Protein AF-A0A0F9IM91-F1 (afdb_monomer_lite)

Sequence (82 aa):
DNTVECSFSAPVKRERLLALPAVRDVRSEDGSYLLFTNDVSATVAGLLGFTDDSGQRAQSLQVRTATLEDVFISLTGRRLRD

Structure (mmCIF, N/CA/C/O backbone):
data_AF-A0A0F9IM91-F1
#
_entry.id   AF-A0A0F9IM91-F1
#
loop_
_atom_site.group_PDB
_atom_site.id
_atom_site.type_symbol
_atom_site.label_atom_id
_atom_site.label_alt_id
_atom_site.label_comp_id
_atom_site.label_asym_id
_atom_site.label_entity_id
_atom_site.label_seq_id
_atom_site.pdbx_PDB_ins_cod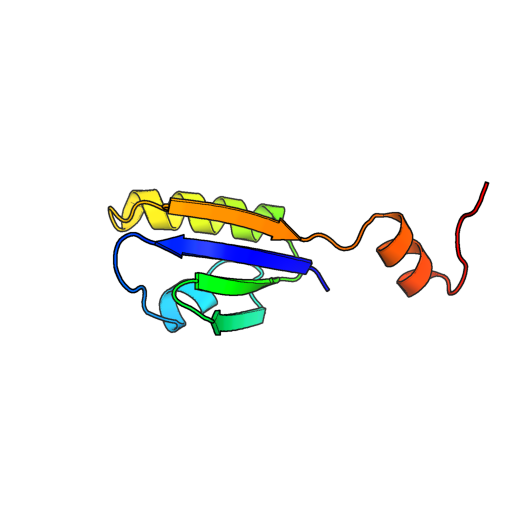e
_atom_site.Cartn_x
_atom_site.Cartn_y
_atom_site.Cartn_z
_atom_site.occupancy
_atom_site.B_iso_or_equiv
_atom_site.auth_seq_id
_atom_site.auth_comp_id
_atom_site.auth_asym_id
_atom_site.auth_atom_id
_atom_site.pdbx_PDB_model_num
ATOM 1 N N . ASP A 1 1 ? 12.209 1.290 -8.256 1.00 69.81 1 ASP A N 1
ATOM 2 C CA . ASP A 1 1 ? 11.192 0.527 -7.506 1.00 69.81 1 ASP A CA 1
ATOM 3 C C . ASP A 1 1 ? 10.113 1.516 -7.094 1.00 69.81 1 ASP A C 1
ATOM 5 O O . ASP A 1 1 ? 10.478 2.612 -6.684 1.00 69.81 1 ASP A O 1
ATOM 9 N N . ASN A 1 2 ? 8.834 1.212 -7.320 1.00 85.00 2 ASN A N 1
ATOM 10 C CA . ASN A 1 2 ? 7.749 2.144 -7.011 1.00 85.00 2 ASN A CA 1
ATOM 11 C C . ASN A 1 2 ? 7.249 1.895 -5.589 1.00 85.00 2 ASN A C 1
ATOM 13 O O . ASN A 1 2 ? 6.994 0.747 -5.213 1.00 85.00 2 ASN A O 1
ATOM 17 N N . THR A 1 3 ? 7.062 2.965 -4.826 1.00 90.06 3 THR A N 1
ATOM 18 C CA . THR A 1 3 ? 6.603 2.886 -3.439 1.00 90.06 3 THR A CA 1
ATOM 19 C C . THR A 1 3 ? 5.413 3.811 -3.230 1.00 90.06 3 THR A C 1
ATOM 21 O O . THR A 1 3 ? 5.425 4.963 -3.658 1.00 90.06 3 THR A O 1
ATOM 24 N N . VAL A 1 4 ? 4.381 3.318 -2.556 1.00 89.50 4 VAL A N 1
ATOM 25 C CA . VAL A 1 4 ? 3.247 4.121 -2.097 1.00 89.50 4 VAL A CA 1
ATOM 26 C C . VAL A 1 4 ? 3.296 4.167 -0.578 1.00 89.50 4 VAL A C 1
ATOM 28 O O . VAL A 1 4 ? 3.196 3.137 0.076 1.00 89.50 4 VAL A O 1
ATOM 31 N N . GLU A 1 5 ? 3.481 5.351 -0.018 1.00 91.75 5 GLU A N 1
ATOM 32 C CA . GLU A 1 5 ? 3.398 5.591 1.416 1.00 91.75 5 GLU A CA 1
ATOM 33 C C . GLU A 1 5 ? 1.968 5.995 1.775 1.00 91.75 5 GLU A C 1
ATOM 35 O O . GLU A 1 5 ? 1.376 6.863 1.128 1.00 91.75 5 GLU A O 1
ATOM 40 N N . CYS A 1 6 ? 1.393 5.367 2.793 1.00 89.44 6 CYS A N 1
ATOM 41 C CA . CYS A 1 6 ? 0.075 5.719 3.295 1.00 89.44 6 CYS A CA 1
ATOM 42 C C . CYS A 1 6 ? -0.007 5.614 4.817 1.00 89.44 6 CYS A C 1
ATOM 44 O O . CYS A 1 6 ? 0.647 4.783 5.442 1.00 89.44 6 CYS A O 1
ATOM 46 N N . SER A 1 7 ? -0.848 6.442 5.422 1.00 89.62 7 SER A N 1
ATOM 47 C CA . SER A 1 7 ? -1.163 6.375 6.849 1.00 89.62 7 SER A CA 1
ATOM 48 C C . SER A 1 7 ? -2.672 6.316 7.057 1.00 89.62 7 SER A C 1
ATOM 50 O O . SER A 1 7 ? -3.454 6.835 6.255 1.00 89.62 7 SER A O 1
ATOM 52 N N . PHE A 1 8 ? -3.093 5.660 8.135 1.00 87.31 8 PHE A N 1
ATOM 53 C CA . PHE A 1 8 ? -4.501 5.438 8.459 1.00 87.31 8 PHE A CA 1
ATOM 54 C C . PHE A 1 8 ? -4.804 5.937 9.867 1.00 87.31 8 PHE A C 1
ATOM 56 O O . PHE A 1 8 ? -3.947 5.902 10.747 1.00 87.31 8 PHE A O 1
ATOM 63 N N . SER A 1 9 ? -6.050 6.351 10.102 1.00 84.31 9 SER A N 1
ATOM 64 C CA . SER A 1 9 ? -6.501 6.802 11.426 1.00 84.31 9 SER A CA 1
ATOM 65 C C . SER A 1 9 ? -6.492 5.719 12.503 1.00 84.31 9 SER A C 1
ATOM 67 O O . SER A 1 9 ? -6.501 6.036 13.690 1.00 84.31 9 SER A O 1
ATOM 69 N N . ALA A 1 10 ? -6.506 4.451 12.101 1.00 84.12 10 ALA A N 1
ATOM 70 C CA . ALA A 1 10 ? -6.377 3.305 12.984 1.00 84.12 10 ALA A CA 1
ATOM 71 C C . ALA A 1 10 ? -5.402 2.287 12.366 1.00 84.12 10 ALA A C 1
ATOM 73 O O . ALA A 1 10 ? -5.247 2.253 11.143 1.00 84.12 10 ALA A O 1
ATOM 74 N N . PRO A 1 11 ? -4.737 1.454 13.185 1.00 84.62 11 PRO A N 1
ATOM 75 C CA . PRO A 1 11 ? -3.798 0.460 12.685 1.00 84.62 11 PRO A CA 1
ATOM 76 C C . PRO A 1 11 ? -4.489 -0.543 11.754 1.00 84.62 11 PRO A C 1
ATOM 78 O O . PRO A 1 11 ? -5.505 -1.149 12.098 1.00 84.62 11 PRO A O 1
ATOM 81 N N . VAL A 1 12 ? -3.891 -0.754 10.582 1.00 87.88 12 VAL A N 1
ATOM 82 C CA . VAL A 1 12 ? -4.341 -1.713 9.571 1.00 87.88 12 VAL A CA 1
ATOM 83 C C . VAL A 1 12 ? -3.451 -2.955 9.606 1.00 87.88 12 VAL A C 1
ATOM 85 O O . VAL A 1 12 ? -2.227 -2.873 9.739 1.00 87.88 12 VAL A O 1
ATOM 88 N N . LYS A 1 13 ? -4.066 -4.136 9.481 1.00 90.00 13 LYS A N 1
ATOM 89 C CA . LYS A 1 13 ? -3.323 -5.398 9.396 1.00 90.00 13 LYS A CA 1
ATOM 90 C C . LYS A 1 13 ? -2.491 -5.445 8.118 1.00 90.00 13 LYS A C 1
ATOM 92 O O . LYS A 1 13 ? -3.021 -5.251 7.024 1.00 90.00 13 LYS A O 1
ATOM 97 N N . ARG A 1 14 ? -1.210 -5.790 8.254 1.00 91.06 14 ARG A N 1
ATOM 98 C CA . ARG A 1 14 ? -0.270 -5.916 7.133 1.00 91.06 14 ARG A CA 1
ATOM 99 C C . ARG A 1 14 ? -0.797 -6.850 6.043 1.00 91.06 14 ARG A C 1
ATOM 101 O O . ARG A 1 14 ? -0.651 -6.528 4.870 1.00 91.06 14 ARG A O 1
ATOM 108 N N . GLU A 1 15 ? -1.437 -7.967 6.397 1.00 91.94 15 GLU A N 1
ATOM 109 C CA . GLU A 1 15 ? -1.939 -8.922 5.396 1.00 91.94 15 GLU A CA 1
ATOM 110 C C . GLU A 1 15 ? -3.016 -8.316 4.486 1.00 91.94 15 GLU A C 1
ATOM 112 O O . GLU A 1 15 ? -3.093 -8.665 3.312 1.00 91.94 15 GLU A O 1
ATOM 117 N N . ARG A 1 16 ? -3.826 -7.378 4.999 1.00 91.00 16 ARG A N 1
ATOM 118 C CA . ARG A 1 16 ? -4.841 -6.675 4.197 1.00 91.00 16 ARG A CA 1
ATOM 119 C C . ARG A 1 16 ? -4.197 -5.758 3.166 1.00 91.00 16 ARG A C 1
ATOM 121 O O . ARG A 1 16 ? -4.659 -5.706 2.036 1.00 91.00 16 ARG A O 1
ATOM 128 N N . LEU A 1 17 ? -3.120 -5.084 3.559 1.00 91.44 17 LEU A N 1
ATOM 129 C CA . LEU A 1 17 ? -2.338 -4.219 2.680 1.00 91.44 17 LEU A CA 1
ATOM 130 C C . LEU A 1 17 ? -1.545 -5.020 1.641 1.00 91.44 17 LEU A C 1
ATOM 132 O O . LEU A 1 17 ? -1.435 -4.598 0.498 1.00 91.44 17 LEU A O 1
ATOM 136 N N . LEU A 1 18 ? -1.035 -6.196 2.015 1.00 94.38 18 LEU A N 1
ATOM 137 C CA . LEU A 1 18 ? -0.330 -7.099 1.101 1.00 94.38 18 LEU A CA 1
ATOM 138 C C . LEU A 1 18 ? -1.273 -7.734 0.066 1.00 94.38 18 LEU A C 1
ATOM 140 O O . LEU A 1 18 ? -0.844 -8.065 -1.031 1.00 94.38 18 LEU A O 1
ATOM 144 N N . ALA A 1 19 ? -2.555 -7.895 0.405 1.00 94.00 19 ALA A N 1
ATOM 145 C CA . ALA A 1 19 ? -3.578 -8.401 -0.508 1.00 94.00 19 ALA A CA 1
ATOM 146 C C . ALA A 1 19 ? -4.052 -7.361 -1.541 1.00 94.00 19 ALA A C 1
ATOM 148 O O . ALA A 1 19 ? -4.849 -7.695 -2.419 1.00 94.00 19 ALA A O 1
ATOM 149 N N . LEU A 1 20 ? -3.599 -6.106 -1.438 1.00 91.44 20 LEU A N 1
ATOM 150 C CA . LEU A 1 20 ? -3.916 -5.077 -2.419 1.00 91.44 20 LEU A CA 1
ATOM 151 C C . LEU A 1 20 ? -3.265 -5.407 -3.772 1.00 91.44 20 LEU A C 1
ATOM 153 O O . LEU A 1 20 ? -2.169 -5.972 -3.826 1.00 91.44 20 LEU A O 1
ATOM 157 N N . PRO A 1 21 ? -3.922 -5.049 -4.885 1.00 89.00 21 PRO A N 1
ATOM 158 C CA . PRO A 1 21 ? -3.413 -5.336 -6.219 1.00 89.00 21 PRO A CA 1
ATOM 159 C C . PRO A 1 21 ? -2.018 -4.741 -6.420 1.00 89.00 21 PRO A C 1
ATOM 161 O O . PRO A 1 21 ? -1.755 -3.614 -6.007 1.00 89.00 21 PRO A O 1
ATOM 164 N N . ALA A 1 22 ? -1.148 -5.503 -7.090 1.00 90.69 22 ALA A N 1
ATOM 165 C CA . ALA A 1 22 ? 0.220 -5.116 -7.454 1.00 90.69 22 ALA A CA 1
ATOM 166 C C . ALA A 1 22 ? 1.206 -4.884 -6.286 1.00 90.69 22 ALA A C 1
ATOM 168 O O . ALA A 1 22 ? 2.394 -4.636 -6.525 1.00 90.69 22 ALA A O 1
ATOM 169 N N . VAL A 1 23 ? 0.767 -5.033 -5.030 1.00 94.44 23 VAL A N 1
ATOM 170 C CA . VAL A 1 23 ? 1.640 -4.938 -3.855 1.00 94.44 23 VAL A CA 1
ATOM 171 C C . VAL A 1 23 ? 2.507 -6.190 -3.741 1.00 94.44 23 VAL A C 1
ATOM 173 O O . VAL A 1 23 ? 2.022 -7.317 -3.711 1.00 94.44 23 VAL A O 1
ATOM 176 N N . ARG A 1 24 ? 3.822 -5.981 -3.683 1.00 94.12 24 ARG A N 1
ATOM 177 C CA . ARG A 1 24 ? 4.843 -7.029 -3.538 1.00 94.12 24 ARG A CA 1
ATOM 178 C C . ARG A 1 24 ? 5.322 -7.165 -2.100 1.00 94.12 24 ARG A C 1
ATOM 180 O O . ARG A 1 24 ? 5.610 -8.268 -1.651 1.00 94.12 24 ARG A O 1
ATOM 187 N N . ASP A 1 25 ? 5.420 -6.044 -1.393 1.00 93.75 25 ASP A N 1
ATOM 188 C CA . ASP A 1 25 ? 5.833 -6.003 0.005 1.00 93.75 25 ASP A CA 1
ATOM 189 C C . ASP A 1 25 ? 5.186 -4.805 0.705 1.00 93.75 25 ASP A C 1
ATOM 191 O O . ASP A 1 25 ? 4.771 -3.832 0.072 1.00 93.75 25 ASP A O 1
ATOM 195 N N . VAL A 1 26 ? 5.124 -4.873 2.026 1.00 94.44 26 VAL A N 1
ATOM 196 C CA . VAL A 1 26 ? 4.620 -3.811 2.891 1.00 94.44 26 VAL A CA 1
ATOM 197 C C . VAL A 1 26 ? 5.677 -3.564 3.956 1.00 94.44 26 VAL A C 1
ATOM 199 O O . VAL A 1 26 ? 6.255 -4.498 4.489 1.00 94.44 26 VAL A O 1
ATOM 202 N N . ARG A 1 27 ? 5.945 -2.335 4.357 1.00 92.44 27 ARG A N 1
ATOM 203 C CA . ARG A 1 27 ? 6.711 -2.053 5.577 1.00 92.44 27 ARG A CA 1
ATOM 204 C C . ARG A 1 27 ? 5.932 -1.080 6.428 1.00 92.44 27 ARG A C 1
ATOM 206 O O . ARG A 1 27 ? 5.179 -0.279 5.899 1.00 92.44 27 ARG A O 1
ATOM 213 N N . SER A 1 28 ? 6.073 -1.194 7.737 1.00 89.62 28 SER A N 1
ATOM 214 C CA . SER A 1 28 ? 5.520 -0.232 8.683 1.00 89.62 28 SER A CA 1
ATOM 215 C C . SER A 1 28 ? 6.677 0.568 9.262 1.00 89.62 28 SER A C 1
ATOM 217 O O . SER A 1 28 ? 7.551 -0.036 9.883 1.00 89.62 28 SER A O 1
ATOM 219 N N . GLU A 1 29 ? 6.675 1.880 9.068 1.00 85.19 29 GLU A N 1
ATOM 220 C CA . GLU A 1 29 ? 7.668 2.805 9.623 1.00 85.19 29 GLU A CA 1
ATOM 221 C C . GLU A 1 29 ? 6.953 4.012 10.226 1.00 85.19 29 GLU A C 1
ATOM 223 O O . GLU A 1 29 ? 6.077 4.588 9.588 1.00 85.19 29 GLU A O 1
ATOM 228 N N . ASP A 1 30 ? 7.285 4.352 11.475 1.00 81.31 30 ASP A N 1
ATOM 229 C CA . ASP A 1 30 ? 6.828 5.568 12.168 1.00 81.31 30 ASP A CA 1
ATOM 230 C C . ASP A 1 30 ? 5.319 5.882 12.040 1.00 81.31 30 ASP A C 1
ATOM 232 O O . ASP A 1 30 ? 4.901 7.025 11.865 1.00 81.31 30 ASP A O 1
ATOM 236 N N . GLY A 1 31 ? 4.466 4.853 12.121 1.00 81.94 31 GLY A N 1
ATOM 237 C CA . GLY A 1 31 ? 3.003 5.005 12.031 1.00 81.94 31 GLY A CA 1
ATOM 238 C C . GLY A 1 31 ? 2.446 5.123 10.606 1.00 81.94 31 GLY A C 1
ATOM 239 O O . GLY A 1 31 ? 1.242 5.314 10.433 1.00 81.94 31 GLY A O 1
ATOM 240 N N . SER A 1 32 ? 3.296 4.957 9.594 1.00 87.88 32 SER A N 1
ATOM 241 C CA . SER A 1 32 ? 2.939 4.884 8.178 1.00 87.88 32 SER A CA 1
ATOM 242 C C . SER A 1 32 ? 3.262 3.507 7.593 1.00 87.88 32 SER A C 1
ATOM 244 O O . SER A 1 32 ? 4.024 2.715 8.155 1.00 87.88 32 SER A O 1
ATOM 246 N N . TYR A 1 33 ? 2.660 3.212 6.447 1.00 92.00 33 TYR A N 1
ATOM 247 C CA . TYR A 1 33 ? 2.852 1.989 5.685 1.00 92.00 33 TYR A CA 1
ATOM 248 C C . TYR A 1 33 ? 3.476 2.314 4.332 1.00 92.00 33 TYR A C 1
ATOM 250 O O . TYR A 1 33 ? 2.954 3.121 3.571 1.00 92.00 33 TYR A O 1
ATOM 258 N N . LEU A 1 34 ? 4.577 1.645 4.016 1.00 92.69 34 LEU A N 1
ATOM 259 C CA . LEU A 1 34 ? 5.263 1.701 2.732 1.00 92.69 34 LEU A CA 1
ATOM 260 C C . LEU A 1 34 ? 4.886 0.465 1.919 1.00 92.69 34 LEU A C 1
ATOM 262 O O . LEU A 1 34 ? 5.237 -0.656 2.281 1.00 92.69 34 LEU A O 1
ATOM 266 N N . LEU A 1 35 ? 4.178 0.662 0.818 1.00 92.81 35 LEU A N 1
ATOM 267 C CA . LEU A 1 35 ? 3.740 -0.383 -0.100 1.00 92.81 35 LEU A CA 1
ATOM 268 C C . LEU A 1 35 ? 4.693 -0.413 -1.289 1.00 92.81 35 LEU A C 1
ATOM 270 O O . LEU A 1 35 ? 4.726 0.517 -2.096 1.00 92.81 35 LEU A O 1
ATOM 274 N N . PHE A 1 36 ? 5.462 -1.485 -1.411 1.00 92.19 36 PHE A N 1
ATOM 275 C CA . PHE A 1 36 ? 6.313 -1.718 -2.570 1.00 92.19 36 PHE A CA 1
ATOM 276 C C . PHE A 1 36 ? 5.466 -2.349 -3.661 1.00 92.19 36 PHE A C 1
ATOM 278 O O . PHE A 1 36 ? 4.881 -3.413 -3.459 1.00 92.19 36 PHE A O 1
ATOM 285 N N . THR A 1 37 ? 5.393 -1.705 -4.820 1.00 91.25 37 THR A N 1
ATOM 286 C CA . THR A 1 37 ? 4.479 -2.100 -5.892 1.00 91.25 37 THR A CA 1
ATOM 287 C C . THR A 1 37 ? 5.179 -2.157 -7.244 1.00 91.25 37 THR A C 1
ATOM 289 O O . THR A 1 37 ? 6.236 -1.554 -7.449 1.00 91.25 37 THR A O 1
ATOM 292 N N . ASN A 1 38 ? 4.647 -2.962 -8.161 1.00 89.56 38 ASN A N 1
ATOM 293 C CA . ASN A 1 38 ? 5.017 -2.917 -9.578 1.00 89.56 38 ASN A CA 1
ATOM 294 C C . ASN A 1 38 ? 4.027 -2.095 -10.427 1.00 89.56 38 ASN A C 1
ATOM 296 O O . ASN A 1 38 ? 4.385 -1.714 -11.537 1.00 89.56 38 ASN A O 1
ATOM 300 N N . ASP A 1 39 ? 2.853 -1.750 -9.891 1.00 87.31 39 ASP A N 1
ATOM 301 C CA . ASP A 1 39 ? 1.838 -0.919 -10.543 1.00 87.31 39 ASP A CA 1
ATOM 302 C C . ASP A 1 39 ? 1.178 0.017 -9.519 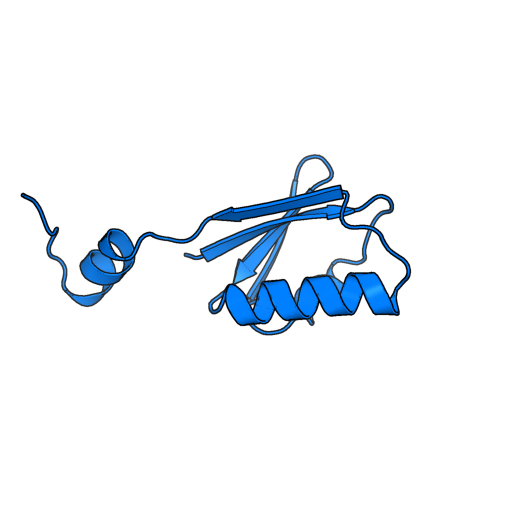1.00 87.31 39 ASP A C 1
ATOM 304 O O . ASP A 1 39 ? 0.350 -0.370 -8.686 1.00 87.31 39 ASP A O 1
ATOM 308 N N . VAL A 1 40 ? 1.569 1.289 -9.586 1.00 85.81 40 VAL A N 1
ATOM 309 C CA . VAL A 1 40 ? 1.089 2.333 -8.677 1.00 85.81 40 VAL A CA 1
ATOM 310 C C . VAL A 1 40 ? -0.394 2.614 -8.877 1.00 85.81 40 VAL A C 1
ATOM 312 O O . VAL A 1 40 ? -1.110 2.772 -7.892 1.00 85.81 40 VAL A O 1
ATOM 315 N N . SER A 1 41 ? -0.865 2.668 -10.122 1.00 83.00 41 SER A N 1
ATOM 316 C CA . SER A 1 41 ? -2.257 2.993 -10.431 1.00 83.00 41 SER A CA 1
ATOM 317 C C . SER A 1 41 ? -3.197 1.930 -9.873 1.00 83.00 41 SER A C 1
ATOM 319 O O . SER A 1 41 ? -4.174 2.271 -9.203 1.00 83.00 41 SER A O 1
ATOM 321 N N . ALA A 1 42 ? -2.861 0.652 -10.064 1.00 84.94 42 ALA A N 1
ATOM 322 C CA . ALA A 1 42 ? -3.612 -0.461 -9.494 1.00 84.94 42 ALA A CA 1
ATOM 323 C C . ALA A 1 42 ? -3.601 -0.419 -7.958 1.00 84.94 42 ALA A C 1
ATOM 325 O O . ALA A 1 42 ? -4.654 -0.536 -7.330 1.00 84.94 42 ALA A O 1
ATOM 326 N N . THR A 1 43 ? -2.435 -0.175 -7.352 1.00 89.12 43 THR A N 1
ATOM 327 C CA . THR A 1 43 ? -2.282 -0.113 -5.887 1.00 89.12 43 THR A CA 1
ATOM 328 C C . THR A 1 43 ? -3.102 1.019 -5.273 1.00 89.12 43 THR A C 1
ATOM 330 O O . THR A 1 43 ? -3.795 0.811 -4.280 1.00 89.12 43 THR A O 1
ATOM 333 N N . VAL A 1 44 ? -3.061 2.216 -5.868 1.00 85.88 44 VAL A N 1
ATOM 334 C CA . VAL A 1 44 ? -3.824 3.382 -5.399 1.00 85.88 44 VAL A CA 1
ATOM 335 C C . VAL A 1 44 ? -5.326 3.141 -5.541 1.00 85.88 44 VAL A C 1
ATOM 337 O O . VAL A 1 44 ? -6.067 3.410 -4.599 1.00 85.88 44 VAL A O 1
ATOM 340 N N . ALA A 1 45 ? -5.786 2.579 -6.662 1.00 85.19 45 ALA A N 1
ATOM 341 C CA . ALA A 1 45 ? -7.195 2.220 -6.828 1.00 85.19 45 ALA A CA 1
ATOM 342 C C . ALA A 1 45 ? -7.654 1.197 -5.771 1.00 85.19 45 ALA A C 1
ATOM 344 O O . ALA A 1 45 ? -8.710 1.365 -5.162 1.00 85.19 45 ALA A O 1
ATOM 345 N N . GLY A 1 46 ? -6.831 0.178 -5.499 1.00 86.25 46 GLY A N 1
ATOM 346 C CA . GLY A 1 46 ? -7.085 -0.805 -4.445 1.00 86.25 46 GLY A CA 1
ATOM 347 C C . GLY A 1 46 ? -7.123 -0.189 -3.045 1.00 86.25 46 GLY A C 1
ATOM 348 O O . GLY A 1 46 ? -7.993 -0.538 -2.253 1.00 86.25 46 GLY A O 1
ATOM 349 N N . LEU A 1 47 ? -6.225 0.753 -2.744 1.00 86.12 47 LEU A N 1
ATOM 350 C CA . LEU A 1 47 ? -6.220 1.493 -1.478 1.00 86.12 47 LEU A CA 1
ATOM 351 C C . LEU A 1 47 ? -7.491 2.317 -1.282 1.00 8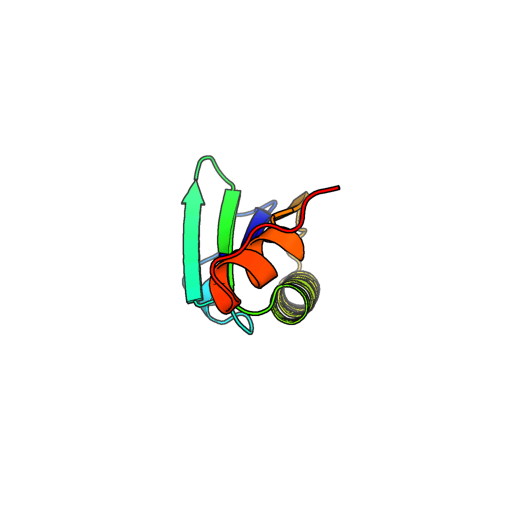6.12 47 LEU A C 1
ATOM 353 O O . LEU A 1 47 ? -8.065 2.286 -0.197 1.00 86.12 47 LEU A O 1
ATOM 357 N N . LEU A 1 48 ? -7.933 3.032 -2.320 1.00 83.50 48 LEU A N 1
ATOM 358 C CA . LEU A 1 48 ? -9.164 3.824 -2.269 1.00 83.50 48 LEU A CA 1
ATOM 359 C C . LEU A 1 48 ? -10.387 2.925 -2.038 1.00 83.50 48 LEU A C 1
ATOM 361 O O . LEU A 1 48 ? -11.216 3.224 -1.180 1.00 83.50 48 LEU A O 1
ATOM 365 N N . GLY A 1 49 ? -10.460 1.782 -2.728 1.00 83.06 49 GLY A N 1
ATOM 366 C CA . GLY A 1 49 ? -11.503 0.781 -2.481 1.00 83.06 49 GLY A CA 1
ATOM 367 C C . GLY A 1 49 ? -11.437 0.192 -1.068 1.00 83.06 49 GLY A C 1
ATOM 368 O O . GLY A 1 49 ? -12.461 0.038 -0.412 1.00 83.06 49 GLY A O 1
ATOM 369 N N . PHE A 1 50 ? -10.233 -0.076 -0.557 1.00 84.38 50 PHE A N 1
ATOM 370 C CA . PHE A 1 50 ? -10.031 -0.565 0.806 1.00 84.38 50 PHE A CA 1
ATOM 371 C C . PHE A 1 50 ? -10.518 0.436 1.859 1.00 84.38 50 PHE A C 1
ATOM 373 O O . PHE A 1 50 ? -11.143 0.027 2.837 1.00 84.38 50 PHE A O 1
ATOM 380 N N . THR A 1 51 ? -10.266 1.736 1.678 1.00 79.44 51 THR A N 1
ATOM 381 C CA . THR A 1 51 ? -10.771 2.773 2.593 1.00 79.44 51 THR A CA 1
ATOM 382 C C . THR A 1 51 ? -12.295 2.879 2.582 1.00 79.44 51 THR A C 1
ATOM 384 O O . THR A 1 51 ? -12.893 3.094 3.635 1.00 79.44 51 THR A O 1
AT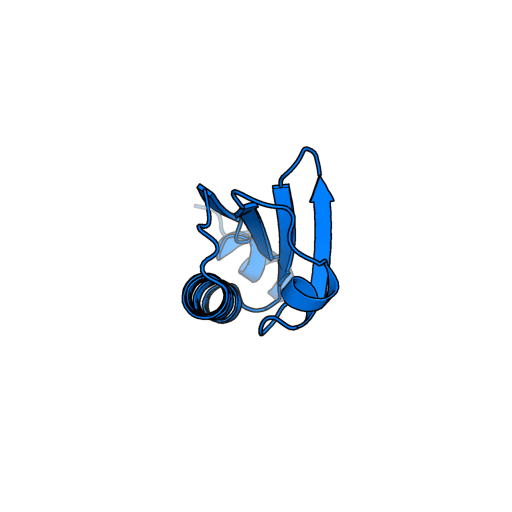OM 387 N N . ASP A 1 52 ? -12.919 2.666 1.424 1.00 75.00 52 ASP A N 1
ATOM 388 C CA . ASP A 1 52 ? -14.375 2.716 1.269 1.00 75.00 52 ASP A CA 1
ATOM 389 C C . ASP A 1 52 ? -15.060 1.511 1.944 1.00 75.00 52 ASP A C 1
ATOM 391 O O . ASP A 1 52 ? -15.988 1.680 2.731 1.00 75.00 52 ASP A O 1
ATOM 395 N N . ASP A 1 53 ? -14.527 0.299 1.739 1.00 71.19 53 ASP A N 1
ATOM 396 C CA . ASP A 1 53 ? -15.073 -0.956 2.286 1.00 71.19 53 ASP A CA 1
ATOM 397 C C . ASP A 1 53 ? -14.859 -1.106 3.803 1.00 71.19 53 ASP A C 1
ATOM 399 O O . ASP A 1 53 ? -15.722 -1.595 4.531 1.00 71.19 53 ASP A O 1
ATOM 403 N N . SER A 1 54 ? -13.707 -0.661 4.313 1.00 65.19 54 SER A N 1
ATOM 404 C CA . SER A 1 54 ? -13.333 -0.852 5.722 1.00 65.19 54 SER A CA 1
ATOM 405 C C . SER A 1 54 ? -13.763 0.288 6.654 1.00 65.19 54 SER A C 1
ATOM 407 O O . SER A 1 54 ? -13.513 0.216 7.862 1.00 65.19 54 SER A O 1
ATOM 409 N N . GLY A 1 55 ? -14.361 1.358 6.113 1.00 65.38 55 GLY A N 1
ATOM 410 C CA . GLY A 1 55 ? -14.671 2.590 6.848 1.00 65.38 55 GLY A CA 1
ATOM 411 C C . GLY A 1 55 ? -13.430 3.320 7.385 1.00 65.38 55 GLY A C 1
ATOM 412 O O . GLY A 1 55 ? -13.548 4.232 8.207 1.00 65.38 55 GLY A O 1
ATOM 413 N N . GLN A 1 56 ? -12.233 2.908 6.958 1.00 70.12 56 GLN A N 1
ATOM 414 C CA . GLN A 1 56 ? -10.965 3.521 7.333 1.00 70.12 56 GLN A CA 1
ATOM 415 C C . GLN A 1 56 ? -10.732 4.772 6.495 1.00 70.12 56 GLN A C 1
ATOM 417 O O . GLN A 1 56 ? -10.914 4.761 5.283 1.00 70.12 56 GLN A O 1
ATOM 422 N N . ARG A 1 57 ? -10.252 5.851 7.114 1.00 69.44 57 ARG A N 1
ATOM 423 C CA . ARG A 1 57 ? -9.814 7.037 6.372 1.00 69.44 57 ARG A CA 1
ATOM 424 C C . ARG A 1 57 ? -8.302 7.022 6.225 1.00 69.44 57 ARG A C 1
ATOM 426 O O . ARG A 1 57 ? -7.584 7.058 7.227 1.00 69.44 57 ARG A O 1
ATOM 433 N N . ALA A 1 58 ? -7.832 7.001 4.978 1.00 68.81 58 ALA A N 1
ATOM 434 C CA . ALA A 1 58 ? -6.447 7.342 4.685 1.00 68.81 58 ALA A CA 1
ATOM 435 C C . ALA A 1 58 ? -6.216 8.803 5.093 1.00 68.81 58 ALA A C 1
ATOM 437 O O . ALA A 1 58 ? -6.944 9.699 4.665 1.00 68.81 58 ALA A O 1
ATOM 438 N N . GLN A 1 59 ? -5.242 9.028 5.969 1.00 76.56 59 GLN A N 1
ATOM 439 C CA . GLN A 1 59 ? -4.888 10.361 6.456 1.00 76.56 59 GLN A CA 1
ATOM 440 C C . GLN A 1 59 ? -3.884 11.041 5.530 1.00 76.56 59 GLN A C 1
ATOM 442 O O . GLN A 1 59 ? -3.950 12.249 5.323 1.00 76.56 59 GLN A O 1
ATOM 447 N N . SER A 1 60 ? -2.975 10.255 4.961 1.00 74.81 60 SER A N 1
ATOM 448 C CA . SER A 1 60 ? -1.993 10.701 3.984 1.00 74.81 60 SER A CA 1
ATOM 449 C C . SER A 1 60 ? -1.774 9.606 2.949 1.00 74.81 60 SER A C 1
ATOM 451 O O . SER A 1 60 ? -1.783 8.417 3.282 1.00 74.81 60 SER A O 1
ATOM 453 N N . LEU A 1 61 ? -1.581 10.017 1.699 1.00 80.75 61 LEU A N 1
ATOM 454 C CA . LEU A 1 61 ? -1.181 9.156 0.596 1.00 80.75 61 LEU A CA 1
ATOM 455 C C . LEU A 1 61 ? -0.099 9.882 -0.201 1.00 80.75 61 LEU A C 1
ATOM 457 O O . LEU A 1 61 ? -0.368 10.906 -0.830 1.00 80.75 61 LEU A O 1
ATOM 461 N N . GLN A 1 62 ? 1.113 9.339 -0.196 1.00 81.19 62 GLN A N 1
ATOM 462 C CA . GLN A 1 62 ? 2.233 9.851 -0.968 1.00 81.19 62 GLN A CA 1
ATOM 463 C C . GLN A 1 62 ? 2.754 8.766 -1.908 1.00 81.19 62 GLN A C 1
ATOM 465 O O . GLN A 1 62 ? 3.193 7.696 -1.498 1.00 81.19 62 GLN A O 1
ATOM 470 N N . VAL A 1 63 ? 2.740 9.059 -3.202 1.00 80.88 63 VAL A N 1
ATOM 471 C CA . VAL A 1 63 ? 3.276 8.167 -4.228 1.00 80.88 63 VAL A CA 1
ATOM 472 C C . VAL A 1 63 ? 4.708 8.580 -4.551 1.00 80.88 63 VAL A C 1
ATOM 474 O O . VAL A 1 63 ? 4.967 9.728 -4.906 1.00 80.88 63 VAL A O 1
ATOM 477 N N . ARG A 1 64 ? 5.638 7.628 -4.470 1.00 77.06 64 ARG A N 1
ATOM 478 C CA . ARG A 1 64 ? 7.012 7.753 -4.960 1.00 77.06 64 ARG A CA 1
ATOM 479 C C . ARG A 1 64 ? 7.192 6.809 -6.143 1.00 77.06 64 ARG A C 1
ATOM 481 O O . ARG A 1 64 ? 7.452 5.617 -5.981 1.00 77.06 64 ARG A O 1
ATOM 488 N N . THR A 1 65 ? 7.017 7.340 -7.345 1.00 66.88 65 THR A N 1
ATOM 489 C CA . THR A 1 65 ? 7.350 6.639 -8.587 1.00 66.88 65 THR A CA 1
ATOM 490 C C . THR A 1 65 ? 8.824 6.841 -8.919 1.00 66.88 65 THR A C 1
ATOM 492 O O . THR A 1 65 ? 9.356 7.941 -8.769 1.00 66.88 65 THR A O 1
ATOM 495 N N . ALA A 1 66 ? 9.482 5.791 -9.415 1.00 56.91 66 ALA A N 1
ATOM 496 C CA . ALA A 1 66 ? 10.674 5.993 -10.229 1.00 56.91 66 ALA A CA 1
ATOM 497 C C . ALA A 1 66 ? 10.248 6.818 -11.454 1.00 56.91 66 ALA A C 1
ATOM 499 O O . ALA A 1 66 ? 9.199 6.545 -12.047 1.00 56.91 66 ALA A O 1
ATOM 500 N N . THR A 1 67 ? 10.992 7.864 -11.799 1.00 61.09 67 THR A N 1
ATOM 501 C CA . THR A 1 67 ? 10.618 8.710 -12.938 1.00 61.09 67 THR A CA 1
ATOM 502 C C . THR A 1 67 ? 10.682 7.906 -14.246 1.00 61.09 67 THR A C 1
ATOM 504 O O . THR A 1 67 ? 11.320 6.852 -14.311 1.00 61.09 67 THR A O 1
ATOM 507 N N . LEU A 1 68 ? 10.045 8.387 -15.321 1.00 56.94 68 LEU A N 1
ATOM 508 C CA . LEU A 1 68 ? 10.240 7.798 -16.658 1.00 56.94 68 LEU A CA 1
ATOM 509 C C . LEU A 1 68 ? 11.726 7.756 -17.050 1.00 56.94 68 LEU A C 1
ATOM 511 O O . LEU A 1 68 ? 12.141 6.842 -17.756 1.00 56.94 68 LEU A O 1
ATOM 515 N N . GLU A 1 69 ? 12.523 8.703 -16.554 1.00 55.78 69 GLU A N 1
ATOM 516 C CA . GLU A 1 69 ? 13.975 8.728 -16.721 1.00 55.78 69 GLU A CA 1
ATOM 517 C C . GLU A 1 69 ? 14.646 7.541 -16.006 1.00 55.78 69 GLU A C 1
ATOM 519 O O . GLU A 1 69 ? 15.446 6.833 -16.613 1.00 55.78 69 GLU A O 1
ATOM 524 N N . ASP A 1 70 ? 14.256 7.234 -14.766 1.00 53.22 70 ASP A N 1
ATOM 525 C CA . ASP A 1 70 ? 14.767 6.083 -14.004 1.00 53.22 70 ASP A CA 1
ATOM 526 C C . ASP A 1 70 ? 14.381 4.729 -14.624 1.00 53.22 70 ASP A C 1
ATOM 528 O O . ASP A 1 70 ? 15.192 3.800 -14.677 1.00 53.22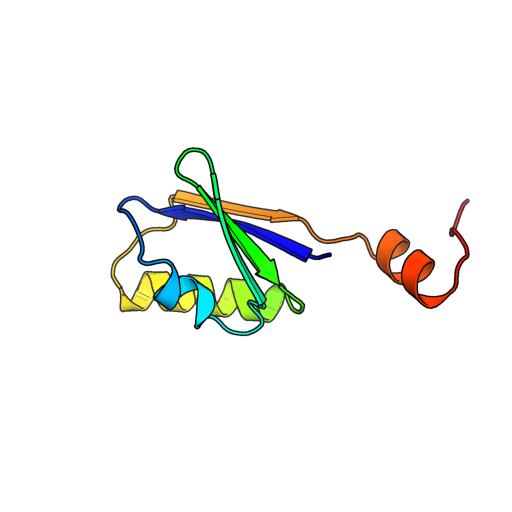 70 ASP A O 1
ATOM 532 N N . VAL A 1 71 ? 13.148 4.603 -15.126 1.00 54.88 71 VAL A N 1
ATOM 533 C CA . VAL A 1 71 ? 12.676 3.390 -15.816 1.00 54.88 71 VAL A CA 1
ATOM 534 C C . VAL A 1 71 ? 13.423 3.207 -17.136 1.00 54.88 71 VAL A C 1
ATOM 536 O O . VAL A 1 71 ? 13.899 2.105 -17.424 1.00 54.88 71 VAL A O 1
ATOM 539 N N . PHE A 1 72 ? 13.605 4.289 -17.895 1.00 53.66 72 PHE A N 1
ATOM 540 C CA . PHE A 1 72 ? 14.387 4.288 -19.127 1.00 53.66 72 PHE A CA 1
ATOM 541 C C . PHE A 1 72 ? 15.850 3.889 -18.882 1.00 53.66 72 PHE A C 1
ATOM 543 O O . PHE A 1 72 ? 16.379 3.041 -19.605 1.00 53.66 72 PHE A O 1
ATOM 550 N N . ILE A 1 73 ? 16.489 4.418 -17.831 1.00 56.34 73 ILE A N 1
ATOM 551 C CA . ILE A 1 73 ? 17.857 4.048 -17.433 1.00 56.34 73 ILE A CA 1
ATOM 552 C C . ILE A 1 73 ? 17.935 2.560 -17.074 1.00 56.34 73 ILE A C 1
ATOM 554 O O . ILE A 1 73 ? 18.864 1.883 -17.511 1.00 56.34 73 ILE A O 1
ATOM 558 N N . SER A 1 74 ? 16.963 2.026 -16.326 1.00 52.94 74 SER A N 1
ATOM 559 C CA . SER A 1 74 ? 16.959 0.606 -15.940 1.00 52.94 74 SER A CA 1
ATOM 560 C C . SER A 1 74 ? 16.781 -0.357 -17.123 1.00 52.94 74 SER A C 1
ATOM 562 O O . SER A 1 74 ? 17.342 -1.449 -17.105 1.00 52.94 74 SER A O 1
ATOM 564 N N . LEU A 1 75 ? 16.041 0.051 -18.162 1.00 50.09 75 LEU A N 1
ATOM 565 C CA . LEU A 1 75 ? 15.759 -0.768 -19.347 1.00 50.09 75 LEU A CA 1
ATOM 566 C C . LEU A 1 75 ? 16.850 -0.674 -20.422 1.00 50.09 75 LEU A C 1
ATOM 568 O O . LEU A 1 75 ? 17.022 -1.613 -21.194 1.00 50.09 75 LEU A O 1
ATOM 572 N N . THR A 1 76 ? 17.576 0.446 -20.498 1.00 59.50 76 THR A N 1
ATOM 573 C CA . THR A 1 76 ? 18.504 0.725 -21.614 1.00 59.50 76 THR A CA 1
ATOM 574 C C . THR A 1 76 ? 19.955 0.966 -21.193 1.00 59.50 76 THR A C 1
ATOM 576 O O . THR A 1 76 ? 20.843 0.996 -22.046 1.00 59.50 76 THR A O 1
ATOM 579 N N . GLY A 1 77 ? 20.229 1.156 -19.899 1.00 55.03 77 GLY A N 1
ATOM 580 C CA . GLY A 1 77 ? 21.566 1.455 -19.379 1.00 55.03 77 GLY A CA 1
ATOM 581 C C . GLY A 1 77 ? 22.107 2.841 -19.757 1.00 55.03 77 GLY A C 1
ATOM 582 O O . GLY A 1 77 ? 23.291 3.106 -19.548 1.00 55.03 77 GLY A O 1
ATOM 583 N N . ARG A 1 78 ? 21.284 3.740 -20.315 1.00 58.34 78 ARG A N 1
ATOM 584 C CA . ARG A 1 78 ? 21.685 5.108 -20.686 1.00 58.34 78 ARG A CA 1
ATOM 585 C C . ARG A 1 78 ? 20.778 6.156 -20.047 1.00 58.34 78 ARG A C 1
ATOM 587 O O . ARG A 1 78 ? 19.564 5.998 -20.007 1.00 58.34 78 ARG A O 1
ATOM 594 N N . ARG A 1 79 ? 21.389 7.249 -19.577 1.00 52.81 79 ARG A N 1
ATOM 595 C CA . ARG A 1 79 ? 20.688 8.468 -19.142 1.00 52.81 79 ARG A CA 1
ATOM 596 C C . ARG A 1 79 ? 20.199 9.239 -20.367 1.00 52.81 79 ARG A C 1
ATOM 598 O O . ARG A 1 79 ? 20.991 9.438 -21.289 1.00 52.81 79 ARG A O 1
ATOM 605 N N . LEU A 1 80 ? 18.949 9.708 -20.356 1.00 51.19 80 LEU A N 1
ATOM 606 C CA . LEU A 1 80 ? 18.606 10.894 -21.139 1.00 51.19 80 LEU A CA 1
ATOM 607 C C . LEU A 1 80 ? 19.249 12.084 -20.434 1.00 51.19 80 LEU A C 1
ATOM 609 O O . LEU A 1 80 ? 19.149 12.224 -19.219 1.00 51.19 80 LEU A O 1
ATOM 613 N N . ARG A 1 81 ? 19.944 12.919 -21.190 1.00 60.72 81 ARG A N 1
ATOM 614 C CA . ARG A 1 81 ? 20.264 14.267 -20.753 1.00 60.72 81 ARG A CA 1
ATOM 615 C C . ARG A 1 81 ? 20.098 15.173 -21.955 1.00 60.72 81 ARG A C 1
ATOM 617 O O . ARG A 1 81 ? 20.634 14.850 -23.015 1.00 60.72 81 ARG A O 1
ATOM 624 N N . ASP A 1 82 ? 19.354 16.247 -21.757 1.00 54.28 82 ASP A N 1
ATOM 625 C CA . ASP A 1 82 ? 19.685 17.540 -22.345 1.00 54.28 82 ASP A C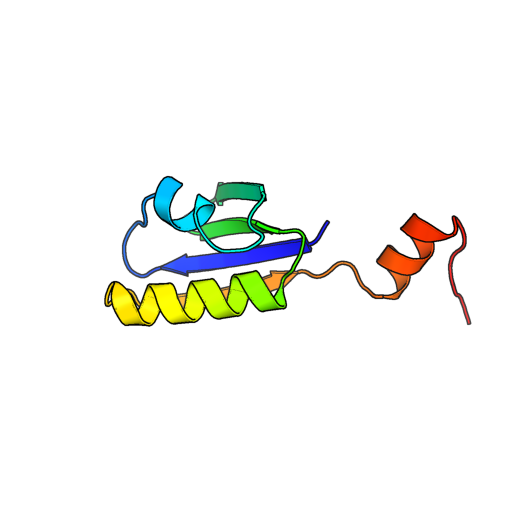A 1
ATOM 626 C C . ASP A 1 82 ? 20.245 18.403 -21.203 1.00 54.28 82 ASP A C 1
ATOM 628 O O . ASP A 1 82 ? 19.649 18.354 -20.097 1.00 54.28 82 ASP A O 1
#

Radius of gyration: 14.43 Å; chains: 1; bounding box: 37×26×35 Å

Secondary structure (DSSP, 8-state):
-EEEEEEESSPPPHHHHHTSTTEEEEEEETTEEEEEES-HHHHHHHHHHHHHHH-PPEEEEEEEPPPHHHHHHHHHS-----

Organism: NCBI:txid412755

Foldseek 3Di:
DKKKKWAWPDDDDLVLLCPQPQFPHWDDDPRIIITDGPDPVSSVVSVVVVCVVVVIDTPDIDIDDDDPQNVCCVVPVDGDDD

pLDDT: mean 78.84, std 13.91, range [50.09, 94.44]